Protein AF-A0A0L0UIB3-F1 (afdb_monomer_lite)

Organism: NCBI:txid1165861

Sequence (152 aa):
MQEIVRQTPALRPAIEAMIAGNVREAVTVAGQVGPETVARNGEAFIPASSIVDLSAMTEMEREQSVPLAGGETIHAMIADDYVGRTAAAREQTLIVAELNVDRRAINREVHARLQEQHVLGDSVTVPQLVRVSNSTADLGSMTFCWRHLLHV

Secondary structure (DSSP, 8-state):
----SS--GGGHHHHHHHHTT-HHHHHHHHTTS-GGGS-B-TT----S-SS---TTS-HHHHSTTSPPTTS--HHHHHHHHHHTB-HHHHHT-----SSHHHHHHHHHHHHHHHHHTT-S----------PPP--TTGGG-HHHHHHHH---

pLDDT: mean 85.76, std 11.58, range [42.09, 96.56]

Structure (mmCIF, N/CA/C/O backbone):
data_AF-A0A0L0UIB3-F1
#
_entry.id   AF-A0A0L0UIB3-F1
#
loop_
_atom_site.group_PDB
_atom_site.id
_atom_site.type_symbol
_atom_site.label_atom_id
_atom_site.label_alt_id
_atom_site.label_comp_id
_atom_site.label_asym_id
_atom_site.label_entity_id
_atom_site.label_seq_id
_atom_site.pdbx_PDB_ins_code
_atom_site.Cartn_x
_atom_site.Cartn_y
_atom_site.Cartn_z
_atom_site.occupancy
_atom_site.B_iso_or_equiv
_atom_site.auth_seq_id
_atom_site.auth_comp_id
_atom_site.auth_asym_id
_atom_site.auth_atom_id
_atom_site.pdbx_PDB_model_num
ATOM 1 N N . MET A 1 1 ? -23.897 21.236 4.788 1.00 50.00 1 MET A N 1
ATOM 2 C CA . MET A 1 1 ? -23.078 21.001 3.577 1.00 50.00 1 MET A CA 1
ATOM 3 C C . MET A 1 1 ? -21.709 20.545 4.060 1.00 50.00 1 MET A C 1
ATOM 5 O O . MET A 1 1 ? -21.128 21.302 4.815 1.00 50.00 1 MET A O 1
ATOM 9 N N . GLN A 1 2 ? -21.165 19.360 3.789 1.00 49.62 2 GLN A N 1
ATOM 10 C CA . GLN A 1 2 ? -21.612 18.126 3.127 1.00 49.62 2 GLN A CA 1
ATOM 11 C C . GLN A 1 2 ? -21.289 16.998 4.123 1.00 49.62 2 GLN A C 1
ATOM 13 O O . GLN A 1 2 ? -20.138 16.874 4.532 1.00 49.62 2 GLN A O 1
ATOM 18 N N . GLU A 1 3 ? -22.275 16.216 4.559 1.00 53.09 3 GLU A N 1
ATOM 19 C CA . GLU A 1 3 ? -21.995 15.015 5.351 1.00 53.09 3 GLU A CA 1
ATOM 20 C C . GLU A 1 3 ? -21.300 14.013 4.422 1.00 53.09 3 GLU A C 1
ATOM 22 O O . GLU A 1 3 ? -21.836 13.672 3.370 1.00 53.09 3 GLU A O 1
ATOM 27 N N . ILE A 1 4 ? -20.071 13.598 4.731 1.00 58.22 4 ILE A N 1
ATOM 28 C CA . ILE A 1 4 ? -19.339 12.648 3.886 1.00 58.22 4 ILE A CA 1
ATOM 29 C C . ILE A 1 4 ? -19.919 11.255 4.175 1.00 58.22 4 ILE A C 1
ATOM 31 O O . ILE A 1 4 ? -19.557 10.595 5.144 1.00 58.22 4 ILE A O 1
ATOM 35 N N . VAL A 1 5 ? -20.858 10.838 3.322 1.00 59.38 5 VAL A N 1
ATOM 36 C CA . VAL A 1 5 ? -21.818 9.718 3.473 1.00 59.38 5 VAL A CA 1
ATOM 37 C C . VAL A 1 5 ? -21.185 8.308 3.577 1.00 59.38 5 VAL A C 1
ATOM 39 O O . VAL A 1 5 ? -21.883 7.303 3.515 1.00 59.38 5 VAL A O 1
ATOM 42 N N . ARG A 1 6 ? -19.864 8.162 3.750 1.00 53.75 6 ARG A N 1
ATOM 43 C CA . ARG A 1 6 ? -19.192 6.845 3.826 1.00 53.75 6 ARG A CA 1
ATOM 44 C C . ARG A 1 6 ? -18.039 6.818 4.826 1.00 53.75 6 ARG A C 1
ATOM 46 O O . ARG A 1 6 ? -16.919 6.473 4.466 1.00 53.75 6 ARG A O 1
ATOM 53 N N . GLN A 1 7 ? -18.286 7.229 6.065 1.00 58.00 7 GLN A N 1
ATOM 54 C CA . GLN A 1 7 ? -17.241 7.264 7.088 1.00 58.00 7 GLN A CA 1
ATOM 55 C C . GLN A 1 7 ? -17.566 6.339 8.251 1.00 58.00 7 GLN A C 1
ATOM 57 O O . GLN A 1 7 ? -18.641 6.423 8.845 1.00 58.00 7 GLN A O 1
ATOM 62 N N . THR A 1 8 ? -16.588 5.526 8.644 1.00 65.00 8 THR A N 1
ATOM 63 C CA . THR A 1 8 ? -16.491 5.069 10.028 1.00 65.00 8 THR A CA 1
ATOM 64 C C . THR A 1 8 ? -16.436 6.331 10.897 1.00 65.00 8 THR A C 1
ATOM 66 O O . THR A 1 8 ? -15.559 7.165 10.651 1.00 65.00 8 THR A O 1
ATOM 69 N N . PRO A 1 9 ? -17.337 6.526 11.880 1.00 75.50 9 PRO A N 1
ATOM 70 C CA . PRO A 1 9 ? -17.414 7.774 12.646 1.00 75.50 9 PRO A CA 1
ATOM 71 C C . PRO A 1 9 ? -16.070 8.237 13.232 1.00 75.50 9 PRO A C 1
ATOM 73 O O . PRO A 1 9 ? -15.828 9.435 13.335 1.00 75.50 9 PRO A O 1
ATOM 76 N N . ALA A 1 10 ? -15.176 7.291 13.538 1.00 83.44 10 ALA A N 1
ATOM 77 C CA . ALA A 1 10 ? -13.846 7.538 14.087 1.00 83.44 10 ALA A CA 1
ATOM 78 C C . ALA A 1 10 ? -12.874 8.285 13.146 1.00 83.44 10 ALA A C 1
ATOM 80 O O . ALA A 1 10 ? -12.011 9.004 13.633 1.00 83.44 10 ALA A O 1
ATOM 81 N N . LEU A 1 11 ? -13.005 8.166 11.815 1.00 87.88 11 LEU A N 1
ATOM 82 C CA . LEU A 1 11 ? -12.081 8.806 10.856 1.00 87.88 11 LEU A CA 1
ATOM 83 C C . LEU A 1 11 ? -12.520 10.206 10.411 1.00 87.88 11 LEU A C 1
ATOM 85 O O . LEU A 1 11 ? -11.754 10.920 9.763 1.00 87.88 11 LEU A O 1
ATOM 89 N N . ARG A 1 12 ? -13.743 10.617 10.762 1.00 89.19 12 ARG A N 1
ATOM 90 C CA . ARG A 1 12 ? -14.283 11.930 10.396 1.00 89.19 12 ARG A CA 1
ATOM 91 C C . ARG A 1 12 ? -13.360 13.091 10.793 1.00 89.19 12 ARG A C 1
ATOM 93 O O . ARG A 1 12 ? -13.061 13.894 9.908 1.00 89.19 12 ARG A O 1
ATOM 100 N N . PRO A 1 13 ? -12.850 13.175 12.040 1.00 91.19 13 PRO A N 1
ATOM 101 C CA . PRO A 1 13 ? -12.065 14.336 12.450 1.00 91.19 13 PRO A CA 1
ATOM 102 C C . PRO A 1 13 ? -10.723 14.424 11.708 1.00 91.19 13 PRO A C 1
ATOM 104 O O . PRO A 1 13 ? -10.267 15.520 11.396 1.00 91.19 13 PRO A O 1
ATOM 107 N N . ALA A 1 14 ? -10.120 13.286 11.336 1.00 91.81 14 ALA A N 1
ATOM 108 C CA . ALA A 1 14 ? -8.893 13.273 10.538 1.00 91.81 14 ALA A CA 1
ATOM 109 C C . ALA A 1 14 ? -9.111 13.876 9.140 1.00 91.81 14 ALA A C 1
ATOM 111 O O . ALA A 1 14 ? -8.285 14.641 8.642 1.00 91.81 14 ALA A O 1
ATOM 112 N N . ILE A 1 15 ? -10.246 13.559 8.511 1.00 89.38 15 ILE A N 1
ATOM 113 C CA . ILE A 1 15 ? -10.600 14.073 7.183 1.00 89.38 15 ILE A CA 1
ATOM 114 C C . ILE A 1 15 ? -10.912 15.570 7.248 1.00 89.38 15 ILE A C 1
ATOM 116 O O . ILE A 1 15 ? -10.449 16.326 6.396 1.00 89.38 15 ILE A O 1
ATOM 120 N N . GLU A 1 16 ? -11.654 16.013 8.263 1.00 91.88 16 GLU A N 1
ATOM 121 C CA . GLU A 1 16 ? -11.941 17.435 8.484 1.00 91.88 16 GLU A CA 1
ATOM 122 C C . GLU A 1 16 ? -10.652 18.242 8.701 1.00 91.88 16 GLU A C 1
ATOM 124 O O . GLU A 1 16 ? -10.463 19.276 8.056 1.00 91.88 16 GLU A O 1
ATOM 129 N N . ALA A 1 17 ? -9.722 17.728 9.514 1.00 94.06 17 ALA A N 1
ATOM 130 C CA . ALA A 1 17 ? -8.407 18.333 9.714 1.00 94.06 17 ALA A CA 1
ATOM 131 C C . ALA A 1 17 ? -7.605 18.425 8.404 1.00 94.06 17 ALA A C 1
ATOM 133 O O . ALA A 1 17 ? -7.004 19.461 8.118 1.00 94.06 17 ALA A O 1
ATOM 134 N N . MET A 1 18 ? -7.641 17.384 7.564 1.00 93.62 18 MET A N 1
ATOM 135 C CA . MET A 1 18 ? -6.968 17.384 6.262 1.00 93.62 18 MET A CA 1
ATOM 136 C C . MET A 1 18 ? -7.561 18.425 5.300 1.00 93.62 18 MET A C 1
ATOM 138 O O . MET A 1 18 ? -6.808 19.148 4.651 1.00 93.62 18 MET A O 1
ATOM 142 N N . ILE A 1 19 ? -8.893 18.556 5.244 1.00 92.75 19 ILE A N 1
ATOM 143 C CA . ILE A 1 19 ? -9.583 19.576 4.430 1.00 92.75 19 ILE A CA 1
ATOM 144 C C . ILE A 1 19 ? -9.237 20.991 4.913 1.00 92.75 19 ILE A C 1
ATOM 146 O O . ILE A 1 19 ? -9.052 21.892 4.097 1.00 92.75 19 ILE A O 1
ATOM 150 N N . ALA A 1 20 ? -9.102 21.184 6.227 1.00 94.94 20 ALA A N 1
ATOM 151 C CA . ALA A 1 20 ? -8.677 22.446 6.828 1.00 94.94 20 ALA A CA 1
ATOM 152 C C . ALA A 1 20 ? -7.171 22.746 6.650 1.00 94.94 20 ALA A C 1
ATOM 154 O O . ALA A 1 20 ? -6.705 23.806 7.065 1.00 94.94 20 ALA A O 1
ATOM 155 N N . GLY A 1 21 ? -6.400 21.832 6.049 1.00 96.31 21 GLY A N 1
ATOM 156 C CA . GLY A 1 21 ? -4.954 21.967 5.854 1.00 96.31 21 GLY A CA 1
ATOM 157 C C . GLY A 1 21 ? -4.112 21.634 7.091 1.00 96.31 21 GLY A C 1
ATOM 158 O O . GLY A 1 21 ? -2.894 21.819 7.069 1.00 96.31 21 GLY A O 1
ATOM 159 N N . ASN A 1 22 ? -4.714 21.112 8.164 1.00 96.56 22 ASN A N 1
ATOM 160 C CA . ASN A 1 22 ? -4.003 20.687 9.367 1.00 96.56 22 ASN A CA 1
ATOM 161 C C . ASN A 1 22 ? -3.518 19.231 9.248 1.00 96.56 22 ASN A C 1
ATOM 163 O O . ASN A 1 22 ? -4.055 18.311 9.866 1.00 96.56 22 ASN A O 1
ATOM 167 N N . VAL A 1 23 ? -2.468 19.023 8.448 1.00 94.31 23 VAL A N 1
ATOM 168 C CA . VAL A 1 23 ? -1.915 17.685 8.157 1.00 94.31 23 VAL A CA 1
ATOM 169 C C . VAL A 1 23 ? -1.446 16.961 9.423 1.00 94.31 23 VAL A C 1
ATOM 171 O O . VAL A 1 23 ? -1.653 15.758 9.553 1.00 94.31 23 VAL A O 1
ATOM 174 N N . ARG A 1 24 ? -0.846 17.676 10.383 1.00 94.25 24 ARG A N 1
ATOM 175 C CA . ARG A 1 24 ? -0.335 17.063 11.619 1.00 94.25 24 ARG A CA 1
ATOM 176 C C . ARG A 1 24 ? -1.463 16.456 12.446 1.00 94.25 24 ARG A C 1
ATOM 178 O O . ARG A 1 24 ? -1.345 15.322 12.892 1.00 94.25 24 ARG A O 1
ATOM 185 N N . GLU A 1 25 ? -2.543 17.203 12.645 1.00 94.44 25 GLU A N 1
ATOM 186 C CA . GLU A 1 25 ? -3.713 16.704 13.368 1.00 94.44 25 GLU A CA 1
ATOM 187 C C . GLU A 1 25 ? -4.380 15.549 12.617 1.00 94.44 25 GLU A C 1
ATOM 189 O O . GLU A 1 25 ? -4.700 14.536 13.233 1.00 94.44 25 GLU A O 1
ATOM 194 N N . ALA A 1 26 ? -4.500 15.651 11.288 1.00 94.19 26 ALA A N 1
ATOM 195 C CA . ALA A 1 26 ? -5.055 14.583 10.462 1.00 94.19 26 ALA A CA 1
ATOM 196 C C . ALA A 1 26 ? -4.298 13.257 10.642 1.00 94.19 26 ALA A C 1
ATOM 198 O O . ALA A 1 26 ? -4.921 12.221 10.871 1.00 94.19 26 ALA A O 1
ATOM 199 N N . VAL A 1 27 ? -2.962 13.296 10.601 1.00 93.44 27 VAL A N 1
ATOM 200 C CA . VAL A 1 27 ? -2.094 12.127 10.817 1.00 93.44 27 VAL A CA 1
ATOM 201 C C . VAL A 1 27 ? -2.245 11.591 12.243 1.00 93.44 27 VAL A C 1
ATOM 203 O O . VAL A 1 27 ? -2.459 10.395 12.419 1.00 93.44 27 VAL A O 1
ATOM 206 N N . THR A 1 28 ? -2.208 12.455 13.262 1.00 92.88 28 THR A N 1
ATOM 207 C CA . THR A 1 28 ? -2.361 12.033 14.664 1.00 92.88 28 THR A CA 1
ATOM 208 C C . THR A 1 28 ? -3.696 11.333 14.913 1.00 92.88 28 THR A C 1
ATOM 210 O O . THR A 1 28 ? -3.721 10.280 15.543 1.00 92.88 28 THR A O 1
ATOM 213 N N . VAL A 1 29 ? -4.804 11.891 14.415 1.00 92.06 29 VAL A N 1
ATOM 214 C CA . VAL A 1 29 ? -6.141 11.305 14.591 1.00 92.06 29 VAL A CA 1
ATOM 215 C C . VAL A 1 29 ? -6.280 10.014 13.787 1.00 92.06 29 VAL A C 1
ATOM 217 O O . VAL A 1 29 ? -6.794 9.028 14.306 1.00 92.06 29 VAL A O 1
ATOM 220 N N . ALA A 1 30 ? -5.791 9.978 12.544 1.00 91.19 30 ALA A N 1
ATOM 221 C CA . ALA A 1 30 ? -5.823 8.763 11.734 1.00 91.19 30 ALA A CA 1
ATOM 222 C C . ALA A 1 30 ? -5.043 7.610 12.392 1.00 91.19 30 ALA A C 1
ATOM 224 O O . ALA A 1 30 ? -5.489 6.468 12.338 1.00 91.19 30 ALA A O 1
ATOM 225 N N . GLY A 1 31 ? -3.932 7.910 13.074 1.00 91.69 31 GLY A N 1
ATOM 226 C CA . GLY A 1 31 ? -3.140 6.923 13.814 1.00 91.69 31 GLY A CA 1
ATOM 227 C C . GLY A 1 31 ? -3.840 6.321 15.038 1.00 91.69 31 GLY A C 1
ATOM 228 O O . GLY A 1 31 ? -3.402 5.287 15.528 1.00 91.69 31 GLY A O 1
ATOM 229 N N . GLN A 1 32 ? -4.930 6.923 15.527 1.00 91.62 32 GLN A N 1
ATOM 230 C CA . GLN A 1 32 ? -5.726 6.373 16.635 1.00 91.62 32 GLN A CA 1
ATOM 231 C C . GLN A 1 32 ? -6.663 5.247 16.186 1.00 91.62 32 GLN A C 1
ATOM 233 O O . GLN A 1 32 ? -7.147 4.482 17.019 1.00 91.62 32 GLN A O 1
ATOM 238 N N . VAL A 1 33 ? -6.947 5.151 14.884 1.00 91.44 33 VAL A N 1
ATOM 239 C CA . VAL A 1 33 ? -7.762 4.075 14.321 1.00 91.44 33 VAL A CA 1
ATOM 240 C C . VAL A 1 33 ? -6.835 2.942 13.921 1.00 91.44 33 VAL A C 1
ATOM 242 O O . VAL A 1 33 ? -6.003 3.104 13.029 1.00 91.44 33 VAL A O 1
ATOM 245 N N . GLY A 1 34 ? -6.974 1.796 14.580 1.00 91.25 34 GLY A N 1
ATOM 246 C CA . GLY A 1 34 ? -6.114 0.648 14.342 1.00 91.25 34 GLY A CA 1
ATOM 247 C C . GLY A 1 34 ? -6.386 -0.063 13.004 1.00 91.25 34 GLY A C 1
ATOM 248 O O . GLY A 1 34 ? -7.502 0.008 12.456 1.00 91.25 34 GLY A O 1
ATOM 249 N N . PRO A 1 35 ? -5.367 -0.751 12.454 1.00 91.25 35 PRO A N 1
ATOM 250 C CA . PRO A 1 35 ? -5.432 -1.410 11.149 1.00 91.25 35 PRO A CA 1
ATOM 251 C C . PRO A 1 35 ? -6.389 -2.614 11.121 1.00 91.25 35 PRO A C 1
ATOM 253 O O . PRO A 1 35 ? -6.787 -3.061 10.044 1.00 91.25 35 PRO A O 1
ATOM 256 N N . GLU A 1 36 ? -6.818 -3.109 12.284 1.00 90.19 36 GLU A N 1
ATOM 257 C CA . GLU A 1 36 ? -7.840 -4.148 12.452 1.00 90.19 36 GLU A CA 1
ATOM 258 C C . GLU A 1 36 ? -9.226 -3.749 11.925 1.00 90.19 36 GLU A C 1
ATOM 260 O O . GLU A 1 36 ? -10.070 -4.612 11.692 1.00 90.19 36 GLU A O 1
ATOM 265 N N . THR A 1 37 ? -9.458 -2.454 11.682 1.00 88.56 37 THR A N 1
ATOM 266 C CA . THR A 1 37 ? -10.698 -1.954 11.064 1.00 88.56 37 THR A CA 1
ATOM 267 C C . THR A 1 37 ? -10.918 -2.542 9.662 1.00 88.56 37 THR A C 1
ATOM 269 O O . THR A 1 37 ? -12.053 -2.641 9.191 1.00 88.56 37 THR A O 1
ATOM 272 N N . VAL A 1 38 ? -9.843 -2.940 8.976 1.00 91.31 38 VAL A N 1
ATOM 273 C CA . VAL A 1 38 ? -9.902 -3.578 7.657 1.00 91.31 38 VAL A CA 1
ATOM 274 C C . VAL A 1 38 ? -10.034 -5.090 7.823 1.00 91.31 38 VAL A C 1
ATOM 276 O O . VAL A 1 38 ? -9.189 -5.722 8.446 1.00 91.31 38 VAL A O 1
ATOM 279 N N . ALA A 1 39 ? -11.061 -5.693 7.217 1.00 93.75 39 ALA A N 1
ATOM 280 C CA . ALA A 1 39 ? -11.319 -7.131 7.331 1.00 93.75 39 ALA A CA 1
ATOM 281 C C . ALA A 1 39 ? -10.158 -7.994 6.790 1.00 93.75 39 ALA A C 1
ATOM 283 O O . ALA A 1 39 ? -9.745 -7.840 5.632 1.00 93.75 39 ALA A O 1
ATOM 284 N N . ARG A 1 40 ? -9.696 -8.961 7.597 1.00 94.31 40 ARG A N 1
ATOM 285 C CA . ARG A 1 40 ? -8.536 -9.836 7.322 1.00 94.31 40 ARG A CA 1
ATOM 286 C C . ARG A 1 40 ? -8.908 -11.321 7.260 1.00 94.31 40 ARG A C 1
ATOM 288 O O . ARG A 1 40 ? -9.952 -11.724 7.768 1.00 94.31 40 ARG A O 1
ATOM 295 N N . ASN A 1 41 ? -8.060 -12.124 6.619 1.00 90.19 41 ASN A N 1
ATOM 296 C CA . ASN A 1 41 ? -8.187 -13.584 6.589 1.00 90.19 41 ASN A CA 1
ATOM 297 C C . ASN A 1 41 ? -7.521 -14.190 7.831 1.00 90.19 41 ASN A C 1
ATOM 299 O O . ASN A 1 41 ? -6.368 -13.868 8.086 1.00 90.19 41 ASN A O 1
ATOM 303 N N . GLY A 1 42 ? -8.190 -15.108 8.537 1.00 86.44 42 GLY A N 1
ATOM 304 C CA . GLY A 1 42 ? -7.585 -15.942 9.591 1.00 86.44 42 GLY A CA 1
ATOM 305 C C . GLY A 1 42 ? -6.594 -15.213 10.513 1.00 86.44 42 GLY A C 1
ATOM 306 O O . GLY A 1 42 ? -6.874 -14.117 10.990 1.00 86.44 42 GLY A O 1
ATOM 307 N N . GLU A 1 43 ? -5.425 -15.822 10.727 1.00 83.56 43 GLU A N 1
ATOM 308 C CA . GLU A 1 43 ? -4.292 -15.251 11.474 1.00 83.56 43 GLU A CA 1
ATOM 309 C C . GLU A 1 43 ? -3.314 -14.497 10.551 1.00 83.56 43 GLU A C 1
ATOM 311 O O . GLU A 1 43 ? -2.098 -14.662 10.629 1.00 83.56 43 GLU A O 1
ATOM 316 N N . ALA A 1 44 ? -3.833 -13.700 9.614 1.00 89.62 44 ALA A N 1
ATOM 317 C CA . ALA A 1 44 ? -2.984 -12.885 8.7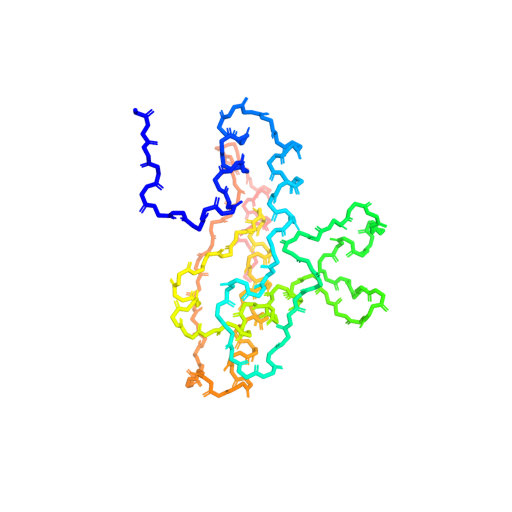53 1.00 89.62 44 ALA A CA 1
ATOM 318 C C . ALA A 1 44 ? -2.204 -11.831 9.554 1.00 89.62 44 ALA A C 1
ATOM 320 O O . ALA A 1 44 ? -2.722 -11.255 10.512 1.00 89.62 44 ALA A O 1
ATOM 321 N N . PHE A 1 45 ? -0.989 -11.524 9.087 1.00 89.56 45 PHE A N 1
ATOM 322 C CA . PHE A 1 45 ? -0.163 -10.427 9.593 1.00 89.56 45 PHE A CA 1
ATOM 323 C C . PHE A 1 45 ? -0.983 -9.143 9.744 1.00 89.56 45 PHE A C 1
ATOM 325 O O . PHE A 1 45 ? -1.750 -8.808 8.841 1.00 89.56 45 PHE A O 1
ATOM 332 N N . ILE A 1 46 ? -0.817 -8.428 10.859 1.00 90.69 46 ILE A N 1
ATOM 333 C CA . ILE A 1 46 ? -1.415 -7.113 11.114 1.00 90.69 46 ILE A CA 1
ATOM 334 C C . ILE A 1 46 ? -0.272 -6.158 11.468 1.00 90.69 46 ILE A C 1
ATOM 336 O O . ILE A 1 46 ? 0.501 -6.473 12.377 1.00 90.69 46 ILE A O 1
ATOM 340 N N . PRO A 1 47 ? -0.143 -5.003 10.793 1.00 89.88 47 PRO A N 1
ATOM 341 C CA . PRO A 1 47 ? 0.866 -4.025 11.170 1.00 89.88 47 PRO A CA 1
ATOM 342 C C . PRO A 1 47 ? 0.590 -3.482 12.578 1.00 89.88 47 PRO A C 1
ATOM 344 O O . PRO A 1 47 ? -0.555 -3.397 13.015 1.00 89.88 47 PRO A O 1
ATOM 347 N N . ALA A 1 48 ? 1.643 -3.072 13.287 1.00 88.94 48 ALA A N 1
ATOM 348 C CA . ALA A 1 48 ? 1.522 -2.576 14.662 1.00 88.94 48 ALA A CA 1
ATOM 349 C C . ALA A 1 48 ? 0.684 -1.287 14.783 1.00 88.94 48 ALA A C 1
ATOM 351 O O . ALA A 1 48 ? 0.152 -0.988 15.849 1.00 88.94 48 ALA A O 1
ATOM 352 N N . SER A 1 49 ? 0.591 -0.507 13.704 1.00 90.81 49 SER A N 1
ATOM 353 C CA . SER A 1 49 ? -0.146 0.753 13.632 1.00 90.81 49 SER A CA 1
ATOM 354 C C . SER A 1 49 ? -0.602 1.002 12.194 1.00 90.81 49 SER A C 1
ATOM 356 O O . SER A 1 49 ? 0.067 0.583 11.248 1.00 90.81 49 SER A O 1
ATOM 358 N N . SER A 1 50 ? -1.708 1.733 12.023 1.00 90.44 50 SER A N 1
ATOM 359 C CA . SER A 1 50 ? -2.175 2.212 10.710 1.00 90.44 50 SER A CA 1
ATOM 360 C C . SER A 1 50 ? -1.213 3.211 10.066 1.00 90.44 50 SER A C 1
ATOM 362 O O . SER A 1 50 ? -1.285 3.457 8.864 1.00 90.44 50 SER A O 1
ATOM 364 N N . ILE A 1 51 ? -0.328 3.807 10.868 1.00 91.19 51 ILE A N 1
ATOM 365 C CA . ILE A 1 51 ? 0.693 4.749 10.423 1.00 91.19 51 ILE A CA 1
ATOM 366 C C . ILE A 1 51 ? 2.044 4.256 10.916 1.00 91.19 51 ILE A C 1
ATOM 368 O O . ILE A 1 51 ? 2.248 4.067 12.117 1.00 91.19 51 ILE A O 1
ATOM 372 N N . VAL A 1 52 ? 2.963 4.087 9.972 1.00 86.75 52 VAL A N 1
ATOM 373 C CA . VAL A 1 52 ? 4.355 3.731 10.232 1.00 86.75 52 VAL A CA 1
ATOM 374 C C . VAL A 1 52 ? 5.211 4.956 9.940 1.00 86.75 52 VAL A C 1
ATOM 376 O O . VAL A 1 52 ? 5.224 5.456 8.815 1.00 86.75 52 VAL A O 1
ATOM 379 N N . ASP A 1 53 ? 5.903 5.453 10.961 1.00 86.19 53 ASP A N 1
ATOM 380 C CA . ASP A 1 53 ? 6.849 6.554 10.809 1.00 86.19 53 ASP A CA 1
ATOM 381 C C . ASP A 1 53 ? 8.227 6.002 10.434 1.00 86.19 53 ASP A C 1
ATOM 383 O O . ASP A 1 53 ? 8.896 5.346 11.232 1.00 86.19 53 ASP A O 1
ATOM 387 N N . LEU A 1 54 ? 8.645 6.274 9.200 1.00 83.06 54 LEU A N 1
ATOM 388 C CA . LEU A 1 54 ? 9.935 5.836 8.672 1.00 83.06 54 LEU A CA 1
ATOM 389 C C . LEU A 1 54 ? 11.050 6.866 8.925 1.00 83.06 54 LEU A C 1
ATOM 391 O O . LEU A 1 54 ? 12.190 6.644 8.528 1.00 83.06 54 LEU A O 1
ATOM 395 N N . SER A 1 55 ? 10.761 8.005 9.564 1.00 81.06 55 SER A N 1
ATOM 396 C CA . SER A 1 55 ? 11.741 9.082 9.780 1.00 81.06 55 SER A CA 1
ATOM 397 C C . SER A 1 55 ? 12.867 8.702 10.744 1.00 81.06 55 SER A C 1
ATOM 399 O O . SER A 1 55 ? 13.978 9.216 10.618 1.00 81.06 55 SER A O 1
ATOM 401 N N . ALA A 1 56 ? 12.605 7.773 11.667 1.00 77.94 56 ALA A N 1
ATOM 402 C CA . ALA A 1 56 ? 13.600 7.236 12.593 1.00 77.94 56 ALA A CA 1
ATOM 403 C C . ALA A 1 56 ? 14.564 6.228 11.936 1.00 77.94 56 ALA A C 1
ATOM 405 O O . ALA A 1 56 ? 15.526 5.802 12.572 1.00 77.94 56 ALA A O 1
ATOM 406 N N . MET A 1 57 ? 14.307 5.835 10.685 1.00 78.25 57 MET A N 1
ATOM 407 C CA . MET A 1 57 ? 15.074 4.813 9.979 1.00 78.25 57 MET A CA 1
ATOM 408 C C . MET A 1 57 ? 16.282 5.422 9.273 1.00 78.25 57 MET A C 1
ATOM 410 O O . MET A 1 57 ? 16.233 6.542 8.743 1.00 78.25 57 MET A O 1
ATOM 414 N N . THR A 1 58 ? 17.381 4.670 9.241 1.00 81.00 58 THR A N 1
ATOM 415 C CA . THR A 1 58 ? 18.585 5.094 8.523 1.00 81.00 58 THR A CA 1
ATOM 416 C C . THR A 1 58 ? 18.288 5.276 7.035 1.00 81.00 58 THR A C 1
ATOM 418 O O . THR A 1 58 ? 17.331 4.727 6.494 1.00 81.00 58 THR A O 1
ATOM 421 N N . GLU A 1 59 ? 19.102 6.072 6.343 1.00 76.75 59 GLU A N 1
ATOM 422 C CA . GLU A 1 59 ? 18.937 6.274 4.897 1.00 76.75 59 GLU A CA 1
ATOM 423 C C . GLU A 1 59 ? 19.027 4.953 4.122 1.00 76.75 59 GLU A C 1
ATOM 425 O O . GLU A 1 59 ? 18.229 4.735 3.217 1.00 76.75 59 GLU A O 1
ATOM 430 N N . MET A 1 60 ? 19.898 4.036 4.562 1.00 73.06 60 MET A N 1
ATOM 431 C CA . MET A 1 60 ? 19.974 2.681 4.015 1.00 73.06 60 MET A CA 1
ATOM 432 C C . MET A 1 60 ? 18.691 1.887 4.273 1.00 73.06 60 MET A C 1
ATOM 434 O O . MET A 1 60 ? 18.160 1.309 3.345 1.00 73.06 60 MET A O 1
ATOM 438 N N . GLU A 1 61 ? 18.133 1.882 5.484 1.00 74.12 61 GLU A N 1
ATOM 439 C CA . GLU A 1 61 ? 16.871 1.164 5.755 1.00 74.12 61 GLU A CA 1
ATOM 440 C C . GLU A 1 61 ? 15.656 1.778 5.037 1.00 74.12 61 GLU A C 1
ATOM 442 O O . GLU A 1 61 ? 14.665 1.092 4.789 1.00 74.12 61 GLU A O 1
ATOM 447 N N . ARG A 1 62 ? 15.716 3.074 4.702 1.00 72.19 62 ARG A N 1
ATOM 448 C CA . ARG A 1 62 ? 14.704 3.745 3.874 1.00 72.19 62 ARG A CA 1
ATOM 449 C C . ARG A 1 62 ? 14.840 3.414 2.391 1.00 72.19 62 ARG A C 1
ATOM 451 O O . ARG A 1 62 ? 13.861 3.585 1.661 1.00 72.19 62 ARG A O 1
ATOM 458 N N . GLU A 1 63 ? 15.996 2.933 1.933 1.00 72.94 63 GLU A N 1
ATOM 459 C CA . GLU A 1 63 ? 16.087 2.319 0.611 1.00 72.94 63 GLU A CA 1
ATOM 460 C C . GLU A 1 63 ? 15.254 1.041 0.621 1.00 72.94 63 GLU A C 1
ATOM 462 O O . GLU A 1 63 ? 15.525 0.087 1.345 1.00 72.94 63 GLU A O 1
ATOM 467 N N . GLN A 1 64 ? 14.214 1.002 -0.205 1.00 68.25 64 GLN A N 1
ATOM 468 C CA . GLN A 1 64 ? 13.168 -0.011 -0.068 1.00 68.25 64 GLN A CA 1
ATOM 469 C C . GLN A 1 64 ? 13.611 -1.434 -0.466 1.00 68.25 64 GLN A C 1
ATOM 471 O O . GLN A 1 64 ? 12.832 -2.378 -0.357 1.00 68.25 64 GLN A O 1
ATOM 476 N N . SER A 1 65 ? 14.855 -1.591 -0.927 1.00 67.50 65 SER A N 1
ATOM 477 C CA . SER A 1 65 ? 15.525 -2.866 -1.196 1.00 67.50 65 SER A CA 1
ATOM 478 C C . SER A 1 65 ? 16.405 -3.363 -0.046 1.00 67.50 65 SER A C 1
ATOM 480 O O . SER A 1 65 ? 16.935 -4.469 -0.137 1.00 67.50 65 SER A O 1
ATOM 482 N N . VAL A 1 66 ? 16.598 -2.566 1.005 1.00 70.88 66 VAL A N 1
ATOM 483 C CA . VAL A 1 66 ? 17.409 -2.942 2.163 1.00 70.88 66 VAL A CA 1
ATOM 484 C C . VAL A 1 66 ? 16.502 -3.571 3.225 1.00 70.88 66 VAL A C 1
ATOM 486 O O . VAL A 1 66 ? 15.457 -3.005 3.557 1.00 70.88 66 VAL A O 1
ATOM 489 N N . PRO A 1 67 ? 16.861 -4.752 3.755 1.00 72.19 67 PRO A N 1
ATOM 490 C CA . PRO A 1 67 ? 16.147 -5.344 4.876 1.00 72.19 67 PRO A CA 1
ATOM 491 C C . PRO A 1 67 ? 16.177 -4.418 6.096 1.00 72.19 67 PRO A C 1
ATOM 493 O O . PRO A 1 67 ? 17.234 -3.923 6.486 1.00 72.19 67 PRO A O 1
ATOM 496 N N . LEU A 1 68 ? 15.021 -4.223 6.723 1.00 71.75 68 LEU A N 1
ATOM 497 C CA . LEU A 1 68 ? 14.893 -3.567 8.019 1.00 71.75 68 LEU A CA 1
ATOM 498 C C . LEU A 1 68 ? 15.576 -4.420 9.101 1.00 71.75 68 LEU A C 1
ATOM 500 O O . LEU A 1 68 ? 15.871 -5.595 8.880 1.00 71.75 68 LEU A O 1
ATOM 504 N N . ALA A 1 69 ? 15.759 -3.885 10.311 1.00 61.22 69 ALA A N 1
ATOM 505 C CA . ALA A 1 69 ? 16.340 -4.628 11.441 1.00 61.22 69 ALA A CA 1
ATOM 506 C C . ALA A 1 69 ? 15.635 -5.973 11.773 1.00 61.22 69 ALA A C 1
ATOM 508 O O . ALA A 1 69 ? 16.200 -6.801 12.484 1.00 61.22 69 ALA A O 1
ATOM 509 N N . GLY A 1 70 ? 14.426 -6.209 11.241 1.00 60.97 70 GLY A N 1
ATOM 510 C CA . GLY A 1 70 ? 13.678 -7.472 11.312 1.00 60.97 70 GLY A CA 1
ATOM 511 C C . GLY A 1 70 ? 13.801 -8.404 10.093 1.00 60.97 70 GLY A C 1
ATOM 512 O O . GLY A 1 70 ? 13.116 -9.418 10.053 1.00 60.97 70 GLY A O 1
ATOM 513 N N . GLY A 1 71 ? 14.639 -8.087 9.101 1.00 66.06 71 GLY A N 1
ATOM 514 C CA . GLY A 1 71 ? 14.901 -8.921 7.917 1.00 66.06 71 GLY A CA 1
ATOM 515 C C . GLY A 1 71 ? 13.943 -8.732 6.732 1.00 66.06 71 GLY A C 1
ATOM 516 O O . GLY A 1 71 ? 14.224 -9.230 5.644 1.00 66.06 71 GLY A O 1
ATOM 517 N N . GLU A 1 72 ? 12.852 -7.989 6.900 1.00 76.69 72 GLU A N 1
ATOM 518 C CA . GLU A 1 72 ? 11.879 -7.682 5.841 1.00 76.69 72 GLU A CA 1
ATOM 519 C C . GLU A 1 72 ? 12.138 -6.304 5.233 1.00 76.69 72 GLU A C 1
ATOM 521 O O . GLU A 1 72 ? 12.659 -5.434 5.914 1.00 76.69 72 GLU A O 1
ATOM 526 N N . THR A 1 73 ? 11.772 -6.072 3.971 1.00 87.81 73 THR A N 1
ATOM 527 C CA . THR A 1 73 ? 11.832 -4.737 3.346 1.00 87.81 73 THR A CA 1
ATOM 528 C C . THR A 1 73 ? 10.515 -3.973 3.526 1.00 87.81 73 THR A C 1
ATOM 530 O O . THR A 1 73 ? 9.471 -4.565 3.802 1.00 87.81 73 THR A O 1
ATOM 533 N N . ILE A 1 74 ? 10.514 -2.653 3.293 1.00 89.19 74 ILE A N 1
ATOM 534 C CA . ILE A 1 74 ? 9.271 -1.852 3.291 1.00 89.19 74 ILE A CA 1
ATOM 535 C C . ILE A 1 74 ? 8.273 -2.391 2.249 1.00 89.19 74 ILE A C 1
ATOM 537 O O . ILE A 1 74 ? 7.071 -2.456 2.508 1.00 89.19 74 ILE A O 1
ATOM 541 N N . HIS A 1 75 ? 8.755 -2.811 1.072 1.00 92.69 75 HIS A N 1
ATOM 542 C CA . HIS A 1 75 ? 7.899 -3.388 0.028 1.00 92.69 75 HIS A CA 1
ATOM 543 C C . HIS A 1 75 ? 7.264 -4.712 0.462 1.00 92.69 75 HIS A C 1
ATOM 545 O O . HIS A 1 75 ? 6.079 -4.919 0.197 1.00 92.69 75 HIS A O 1
ATOM 551 N N . ALA A 1 76 ? 8.027 -5.568 1.148 1.00 91.69 76 ALA A N 1
ATOM 552 C CA . ALA A 1 76 ? 7.540 -6.825 1.707 1.00 91.69 76 ALA A CA 1
ATOM 553 C C . ALA A 1 76 ? 6.439 -6.577 2.748 1.00 91.69 76 ALA A C 1
ATOM 555 O O . ALA A 1 76 ? 5.337 -7.092 2.588 1.00 91.69 76 ALA A O 1
ATOM 556 N N . MET A 1 77 ? 6.679 -5.684 3.714 1.00 91.19 77 MET A N 1
ATOM 557 C CA . MET A 1 77 ? 5.703 -5.340 4.755 1.00 91.19 77 MET A CA 1
ATOM 558 C C . MET A 1 77 ? 4.369 -4.834 4.176 1.00 91.19 77 MET A C 1
ATOM 560 O O . MET A 1 77 ? 3.295 -5.223 4.636 1.00 91.19 77 MET A O 1
ATOM 564 N N . ILE A 1 78 ? 4.417 -3.983 3.140 1.00 93.94 78 ILE A N 1
ATOM 565 C CA . ILE A 1 78 ? 3.210 -3.503 2.443 1.00 93.94 78 ILE A CA 1
ATOM 566 C C . ILE A 1 78 ? 2.469 -4.668 1.772 1.00 93.94 78 ILE A C 1
ATOM 568 O O . ILE A 1 78 ? 1.237 -4.729 1.806 1.00 93.94 78 ILE A O 1
ATOM 572 N N . ALA A 1 79 ? 3.205 -5.587 1.146 1.00 95.06 79 ALA A N 1
ATOM 573 C CA . ALA A 1 79 ? 2.621 -6.741 0.480 1.00 95.06 79 ALA A CA 1
ATOM 574 C C . ALA A 1 79 ? 1.995 -7.729 1.480 1.00 95.06 79 ALA A C 1
ATOM 576 O O . ALA A 1 79 ? 0.893 -8.215 1.220 1.00 95.06 79 ALA A O 1
ATOM 577 N N . ASP A 1 80 ? 2.635 -7.967 2.628 1.00 93.56 80 ASP A N 1
ATOM 578 C CA . ASP A 1 80 ? 2.096 -8.783 3.723 1.00 93.56 80 ASP A CA 1
ATOM 579 C C . ASP A 1 80 ? 0.804 -8.189 4.293 1.00 93.56 80 ASP A C 1
ATOM 581 O O . ASP A 1 80 ? -0.191 -8.904 4.455 1.00 93.56 80 ASP A O 1
ATOM 585 N N . ASP A 1 81 ? 0.764 -6.868 4.516 1.00 94.75 81 ASP A N 1
ATOM 586 C CA . ASP A 1 81 ? -0.468 -6.202 4.941 1.00 94.75 81 ASP A CA 1
ATOM 587 C C . ASP A 1 81 ? -1.582 -6.344 3.894 1.00 94.75 81 ASP A C 1
ATOM 589 O O . ASP A 1 81 ? -2.717 -6.674 4.239 1.00 94.75 81 ASP A O 1
ATOM 593 N N . TYR A 1 82 ? -1.284 -6.120 2.613 1.00 95.94 82 TYR A N 1
ATOM 594 C CA . TYR A 1 82 ? -2.295 -6.185 1.559 1.00 95.94 82 TYR A CA 1
ATOM 595 C C . TYR A 1 82 ? -2.859 -7.596 1.374 1.00 95.94 82 TYR A C 1
ATOM 597 O O . TYR A 1 82 ? -4.077 -7.774 1.296 1.00 95.94 82 TYR A O 1
ATOM 605 N N . VAL A 1 83 ? -1.993 -8.608 1.309 1.00 95.56 83 VAL A N 1
ATOM 606 C CA . VAL A 1 83 ? -2.393 -10.000 1.070 1.00 95.56 83 VAL A CA 1
ATOM 607 C C . VAL A 1 83 ? -3.127 -10.596 2.275 1.00 95.56 83 VAL A C 1
ATOM 609 O O . VAL A 1 83 ? -4.019 -11.428 2.101 1.00 95.56 83 VAL A O 1
ATOM 612 N N . GLY A 1 84 ? -2.842 -10.112 3.487 1.00 94.69 84 GLY A N 1
ATOM 613 C CA . GLY A 1 84 ? -3.566 -10.497 4.696 1.00 94.69 84 GLY A CA 1
ATOM 614 C C . GLY A 1 84 ? -5.051 -10.106 4.715 1.00 94.69 84 GLY A C 1
ATOM 615 O O . GLY A 1 84 ? -5.833 -10.665 5.488 1.00 94.69 84 GLY A O 1
ATOM 616 N N . ARG A 1 85 ? -5.476 -9.170 3.859 1.00 95.69 85 ARG A N 1
ATOM 617 C CA . ARG A 1 85 ? -6.865 -8.691 3.779 1.00 95.69 85 ARG A CA 1
ATOM 618 C C . ARG A 1 85 ? -7.788 -9.702 3.087 1.00 95.69 85 ARG A C 1
ATOM 620 O O . ARG A 1 85 ? -7.398 -10.432 2.171 1.00 95.69 85 ARG A O 1
ATOM 627 N N . THR A 1 86 ? -9.067 -9.691 3.464 1.00 95.06 86 THR A N 1
ATOM 628 C CA . THR A 1 86 ? -10.109 -10.451 2.742 1.00 95.06 86 THR A CA 1
ATOM 629 C C . THR A 1 86 ? -10.198 -10.029 1.273 1.00 95.06 86 THR A C 1
ATOM 631 O O . THR A 1 86 ? -9.810 -8.918 0.915 1.00 95.06 86 THR A O 1
ATOM 634 N N . ALA A 1 87 ? -10.720 -10.897 0.398 1.00 93.94 87 ALA A N 1
ATOM 635 C CA . ALA A 1 87 ? -10.881 -10.574 -1.027 1.00 93.94 87 ALA A CA 1
ATOM 636 C C . ALA A 1 87 ? -11.688 -9.276 -1.245 1.00 93.94 87 ALA A C 1
ATOM 638 O O . ALA A 1 87 ? -11.220 -8.377 -1.938 1.00 93.94 87 ALA A O 1
ATOM 639 N N . ALA A 1 88 ? -12.820 -9.125 -0.549 1.00 95.25 88 ALA A N 1
ATOM 640 C CA . ALA A 1 88 ? -13.644 -7.917 -0.614 1.00 95.25 88 ALA A CA 1
ATOM 641 C C . ALA A 1 88 ? -12.903 -6.656 -0.126 1.00 95.25 88 ALA A C 1
ATOM 643 O O . ALA A 1 88 ? -13.031 -5.589 -0.721 1.00 95.25 88 ALA A O 1
ATOM 644 N N . ALA A 1 89 ? -12.089 -6.765 0.931 1.00 94.81 89 ALA A N 1
ATOM 645 C CA . ALA A 1 89 ? -11.281 -5.642 1.405 1.00 94.81 89 ALA A CA 1
ATOM 646 C C . ALA A 1 89 ? -10.164 -5.275 0.411 1.00 94.81 89 ALA A C 1
ATOM 648 O O . ALA A 1 89 ? -9.888 -4.092 0.210 1.00 94.81 89 ALA A O 1
ATOM 649 N N . ARG A 1 90 ? -9.545 -6.264 -0.249 1.00 95.12 90 ARG A N 1
ATOM 650 C CA . ARG A 1 90 ? -8.527 -6.039 -1.291 1.00 95.12 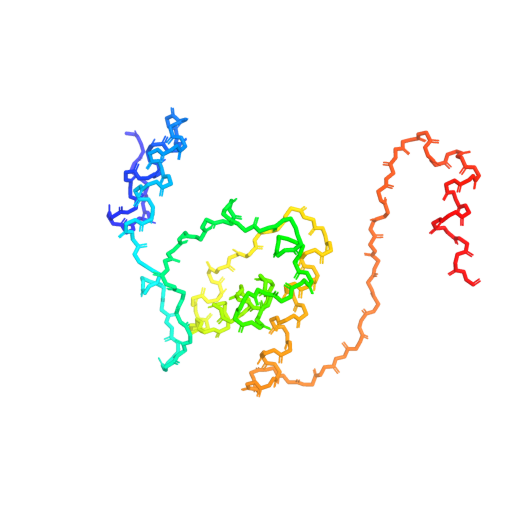90 ARG A CA 1
ATOM 651 C C . ARG A 1 90 ? -9.097 -5.334 -2.516 1.00 95.12 90 ARG A C 1
ATOM 653 O O . ARG A 1 90 ? -8.455 -4.416 -3.017 1.00 95.12 90 ARG A O 1
ATOM 660 N N . GLU A 1 91 ? -10.300 -5.702 -2.950 1.00 94.38 91 GLU A N 1
ATOM 661 C CA . GLU A 1 91 ? -11.015 -5.035 -4.052 1.00 94.38 91 GLU A CA 1
ATOM 662 C C . GLU A 1 91 ? -11.298 -3.552 -3.764 1.00 94.38 91 GLU A C 1
ATOM 664 O O . GLU A 1 91 ? -11.360 -2.737 -4.681 1.00 94.38 91 GLU A O 1
ATOM 669 N N . GLN A 1 92 ? -11.432 -3.190 -2.487 1.00 93.62 92 GLN A N 1
ATOM 670 C CA . GLN A 1 92 ? -11.666 -1.818 -2.030 1.00 93.62 92 GLN A CA 1
ATOM 671 C C . GLN A 1 92 ? -10.385 -1.092 -1.592 1.00 93.62 92 GLN A C 1
ATOM 673 O O . GLN A 1 92 ? -10.457 -0.011 -1.009 1.00 93.62 92 GLN A O 1
ATOM 678 N N . THR A 1 93 ? -9.208 -1.664 -1.856 1.00 93.75 93 THR A N 1
ATOM 679 C CA . THR A 1 93 ? -7.918 -1.109 -1.434 1.00 93.75 93 THR A CA 1
ATOM 680 C C . THR A 1 93 ? -7.085 -0.674 -2.638 1.00 93.75 93 THR A C 1
ATOM 682 O O . THR A 1 93 ? -6.859 -1.449 -3.563 1.00 93.75 93 THR A O 1
ATOM 685 N N . LEU A 1 94 ? -6.549 0.549 -2.581 1.00 94.69 94 LEU A N 1
ATOM 686 C CA . LEU A 1 94 ? -5.544 1.059 -3.514 1.00 94.69 94 LEU A CA 1
ATOM 687 C C . LEU A 1 94 ? -4.206 1.235 -2.786 1.00 94.69 94 LEU A C 1
ATOM 689 O O . LEU A 1 94 ? -4.164 1.852 -1.724 1.00 94.69 94 LEU A O 1
ATOM 693 N N . ILE A 1 95 ? -3.117 0.750 -3.387 1.00 94.94 95 ILE A N 1
ATOM 694 C CA . ILE A 1 95 ? -1.748 1.050 -2.950 1.00 94.94 95 ILE A CA 1
ATOM 695 C C . ILE A 1 95 ? -1.188 2.154 -3.846 1.00 94.94 95 ILE A C 1
ATOM 697 O O . ILE A 1 95 ? -1.200 2.033 -5.073 1.00 94.94 95 ILE A O 1
ATOM 701 N N . VAL A 1 96 ? -0.686 3.225 -3.233 1.00 94.69 96 VAL A N 1
ATOM 702 C CA . VAL A 1 96 ? -0.074 4.360 -3.932 1.00 94.69 96 VAL A CA 1
ATOM 703 C C . VAL A 1 96 ? 1.405 4.423 -3.572 1.00 94.69 96 VAL A C 1
ATOM 705 O O . VAL A 1 96 ? 1.762 4.358 -2.401 1.00 94.69 96 VAL A O 1
ATOM 708 N N . ALA A 1 97 ? 2.256 4.562 -4.585 1.00 92.38 97 ALA A N 1
ATOM 709 C CA . ALA A 1 97 ? 3.686 4.797 -4.436 1.00 92.38 97 ALA A CA 1
ATOM 710 C C . ALA A 1 97 ? 4.103 5.948 -5.357 1.00 92.38 97 ALA A C 1
ATOM 712 O O . ALA A 1 97 ? 3.538 6.102 -6.443 1.00 92.38 97 ALA A O 1
ATOM 713 N N . GLU A 1 98 ? 5.082 6.744 -4.929 1.00 89.56 98 GLU A N 1
ATOM 714 C CA . GLU A 1 98 ? 5.556 7.905 -5.688 1.00 89.56 98 GLU A CA 1
ATOM 715 C C . GLU A 1 98 ? 6.313 7.481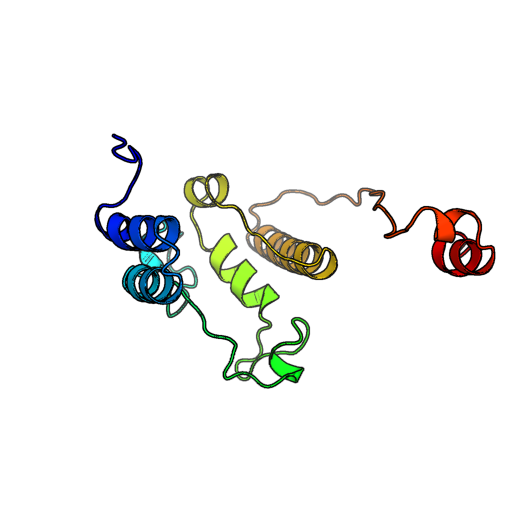 -6.952 1.00 89.56 98 GLU A C 1
ATOM 717 O O . GLU A 1 98 ? 6.057 7.990 -8.046 1.00 89.56 98 GLU A O 1
ATOM 722 N N . LEU A 1 99 ? 7.214 6.500 -6.826 1.00 88.19 99 LEU A N 1
ATOM 723 C CA . LEU A 1 99 ? 8.054 6.063 -7.932 1.00 88.19 99 LEU A CA 1
ATOM 724 C C . LEU A 1 99 ? 7.512 4.805 -8.617 1.00 88.19 99 LEU A C 1
ATOM 726 O O . LEU A 1 99 ? 6.999 3.862 -8.011 1.00 88.19 99 LEU A O 1
ATOM 730 N N . ASN A 1 100 ? 7.713 4.748 -9.935 1.00 87.50 100 ASN A N 1
ATOM 731 C CA . ASN A 1 100 ? 7.362 3.573 -10.733 1.00 87.50 100 ASN A CA 1
ATOM 732 C C . ASN A 1 100 ? 8.156 2.320 -10.345 1.00 87.50 100 ASN A C 1
ATOM 734 O O . ASN A 1 100 ? 7.653 1.215 -10.543 1.00 87.50 100 ASN A O 1
ATOM 738 N N . VAL A 1 101 ? 9.393 2.479 -9.866 1.00 88.12 101 VAL A N 1
ATOM 739 C CA . VAL A 1 101 ? 10.218 1.360 -9.394 1.00 88.12 101 VAL A CA 1
ATOM 740 C C . VAL A 1 101 ? 9.587 0.717 -8.156 1.00 88.12 101 VAL A C 1
ATOM 742 O O . VAL A 1 101 ? 9.398 -0.499 -8.153 1.00 88.12 101 VAL A O 1
ATOM 745 N N . ASP A 1 102 ? 9.112 1.529 -7.214 1.00 90.56 102 ASP A N 1
ATOM 746 C CA . ASP A 1 102 ? 8.472 1.094 -5.965 1.00 90.56 102 ASP A CA 1
ATOM 747 C C . ASP A 1 102 ? 7.152 0.401 -6.240 1.00 90.56 102 ASP A C 1
ATOM 749 O O . ASP A 1 102 ? 6.920 -0.716 -5.787 1.00 90.56 102 ASP A O 1
ATOM 753 N N . ARG A 1 103 ? 6.314 1.016 -7.085 1.00 92.12 103 ARG A N 1
ATOM 754 C CA . ARG A 1 103 ? 5.054 0.412 -7.530 1.00 92.12 103 ARG A CA 1
ATOM 755 C C . ARG A 1 103 ? 5.282 -0.979 -8.123 1.00 92.12 103 ARG A C 1
ATOM 757 O O . ARG A 1 103 ? 4.520 -1.900 -7.850 1.00 92.12 103 ARG A O 1
ATOM 764 N N . ARG A 1 104 ? 6.318 -1.148 -8.955 1.00 91.81 104 ARG A N 1
ATOM 765 C CA . ARG A 1 104 ? 6.646 -2.457 -9.544 1.00 91.81 104 ARG A CA 1
ATOM 766 C C . ARG A 1 104 ? 7.180 -3.435 -8.509 1.00 91.81 104 ARG A C 1
ATOM 768 O O . ARG A 1 104 ? 6.852 -4.610 -8.606 1.00 91.81 104 ARG A O 1
ATOM 775 N N . ALA A 1 105 ? 8.008 -2.981 -7.577 1.00 93.00 105 ALA A N 1
ATOM 776 C CA . ALA A 1 105 ? 8.546 -3.827 -6.524 1.00 93.00 105 ALA A CA 1
ATOM 777 C C . ALA A 1 105 ? 7.435 -4.346 -5.605 1.00 93.00 105 ALA A C 1
ATOM 779 O O . ALA A 1 105 ? 7.290 -5.557 -5.485 1.00 93.00 105 ALA A O 1
ATOM 780 N N . ILE A 1 106 ? 6.558 -3.467 -5.115 1.00 95.31 106 ILE A N 1
ATOM 781 C CA . ILE A 1 106 ? 5.379 -3.854 -4.327 1.00 95.31 106 ILE A CA 1
ATOM 782 C C . ILE A 1 106 ? 4.487 -4.821 -5.117 1.00 95.31 106 ILE A C 1
ATOM 784 O O . ILE A 1 106 ? 4.092 -5.858 -4.596 1.00 95.31 106 ILE A O 1
ATOM 788 N N . ASN A 1 107 ? 4.205 -4.541 -6.395 1.00 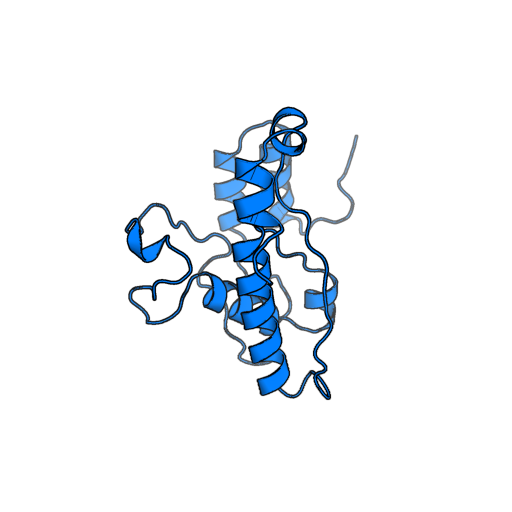94.88 107 ASN A N 1
ATOM 789 C CA . ASN A 1 107 ? 3.386 -5.444 -7.212 1.00 94.88 107 ASN A CA 1
ATOM 790 C C . ASN A 1 107 ? 4.020 -6.832 -7.395 1.00 94.88 107 ASN A C 1
ATOM 792 O O . ASN A 1 107 ? 3.289 -7.819 -7.441 1.00 94.88 107 ASN A O 1
ATOM 796 N N . ARG A 1 108 ? 5.354 -6.928 -7.503 1.00 94.19 108 ARG A N 1
ATOM 797 C CA . ARG A 1 108 ? 6.053 -8.224 -7.549 1.00 94.19 108 ARG A CA 1
ATOM 798 C C . ARG A 1 108 ? 5.898 -8.979 -6.233 1.00 94.19 108 ARG A C 1
ATOM 800 O O . ARG A 1 108 ? 5.550 -10.152 -6.270 1.00 94.19 108 ARG A O 1
ATOM 807 N N . GLU A 1 109 ? 6.098 -8.300 -5.108 1.00 95.88 109 GLU A N 1
ATOM 808 C CA . GLU A 1 109 ? 5.953 -8.875 -3.765 1.00 95.88 109 GLU A CA 1
ATOM 809 C C . GLU A 1 109 ? 4.522 -9.369 -3.496 1.00 95.88 109 GLU A C 1
ATOM 811 O O . GLU A 1 109 ? 4.327 -10.471 -2.982 1.00 95.88 109 GLU A O 1
ATOM 816 N N . VAL A 1 110 ? 3.510 -8.590 -3.898 1.00 96.12 110 VAL A N 1
ATOM 817 C CA . VAL A 1 110 ? 2.093 -8.979 -3.806 1.00 96.12 110 VAL A CA 1
ATOM 818 C C . VAL A 1 110 ? 1.799 -10.185 -4.695 1.00 96.12 110 VAL A C 1
ATOM 820 O O . VAL A 1 110 ? 1.155 -11.133 -4.249 1.00 96.12 110 VAL A O 1
ATOM 823 N N . HIS A 1 111 ? 2.271 -10.174 -5.945 1.00 95.31 111 HIS A N 1
ATOM 824 C CA . HIS A 1 111 ? 2.068 -11.292 -6.864 1.00 95.31 111 HIS A CA 1
ATOM 825 C C . HIS A 1 111 ? 2.709 -12.579 -6.333 1.00 95.31 111 HIS A C 1
ATOM 827 O O . HIS A 1 111 ? 2.061 -13.622 -6.345 1.00 95.31 111 HIS A O 1
ATOM 833 N N . ALA A 1 112 ? 3.953 -12.512 -5.849 1.00 94.88 112 ALA A N 1
ATOM 834 C CA . ALA A 1 112 ? 4.665 -13.657 -5.284 1.00 94.88 112 ALA A CA 1
ATOM 835 C C . ALA A 1 112 ? 3.880 -14.291 -4.124 1.00 94.88 112 ALA A C 1
ATOM 837 O O . ALA A 1 112 ? 3.552 -15.474 -4.184 1.00 94.88 112 ALA A O 1
ATOM 838 N N . ARG A 1 113 ? 3.453 -13.486 -3.144 1.00 94.62 113 ARG A N 1
ATOM 839 C CA . ARG A 1 113 ? 2.660 -13.957 -1.996 1.00 94.62 113 ARG A CA 1
ATOM 840 C C . ARG A 1 113 ? 1.322 -14.570 -2.401 1.00 94.62 113 ARG A C 1
ATOM 842 O O . ARG A 1 113 ? 0.924 -15.603 -1.871 1.00 94.62 113 ARG A O 1
ATOM 849 N N . LEU A 1 114 ? 0.605 -13.958 -3.346 1.00 94.06 114 LEU A N 1
ATOM 850 C CA . LEU A 1 114 ? -0.675 -14.503 -3.812 1.00 94.06 114 LEU A CA 1
ATOM 851 C C . LEU A 1 114 ? -0.510 -15.797 -4.619 1.00 94.06 114 LEU A C 1
ATOM 853 O O . LEU A 1 114 ? -1.398 -16.652 -4.577 1.00 94.06 114 LEU A O 1
ATOM 857 N N . GLN A 1 115 ? 0.614 -15.952 -5.321 1.00 95.00 115 GLN A N 1
ATOM 858 C CA . GLN A 1 115 ? 0.983 -17.205 -5.973 1.00 95.00 115 GLN A CA 1
ATOM 859 C C . GLN A 1 115 ? 1.290 -18.294 -4.933 1.00 95.00 115 GLN A C 1
ATOM 861 O O . GLN A 1 115 ? 0.770 -19.399 -5.046 1.00 95.00 115 GLN A O 1
ATOM 866 N N . GLU A 1 116 ? 2.073 -17.982 -3.894 1.00 92.94 116 GLU A N 1
ATOM 867 C CA . GLU A 1 116 ? 2.409 -18.905 -2.795 1.00 92.94 116 GLU A CA 1
ATOM 868 C C . GLU A 1 116 ? 1.172 -19.363 -2.012 1.00 92.94 116 GLU A C 1
ATOM 870 O O . GLU A 1 116 ? 1.054 -20.528 -1.633 1.00 92.94 116 GLU A O 1
ATOM 875 N N . GLN A 1 117 ? 0.200 -18.471 -1.823 1.00 91.00 117 GLN A N 1
ATOM 876 C CA . GLN A 1 117 ? -1.090 -18.797 -1.210 1.00 91.00 117 GLN A CA 1
ATOM 877 C C . GLN A 1 117 ? -2.043 -19.549 -2.148 1.00 91.00 117 GLN A C 1
ATOM 879 O O . GLN A 1 117 ? -3.160 -19.864 -1.744 1.00 91.00 117 GLN A O 1
ATOM 884 N N . HIS A 1 118 ? -1.628 -19.837 -3.388 1.00 91.31 118 HIS A N 1
ATOM 885 C CA . HIS A 1 118 ? -2.437 -20.510 -4.408 1.00 91.31 118 HIS A CA 1
ATOM 886 C C . HIS A 1 118 ? -3.766 -19.787 -4.701 1.00 91.31 118 HIS A C 1
ATOM 888 O O . HIS A 1 118 ? -4.752 -20.399 -5.109 1.00 91.31 118 HIS A O 1
ATOM 894 N N . VAL A 1 119 ? -3.801 -18.467 -4.480 1.00 90.25 119 VAL A N 1
ATOM 895 C CA . VAL A 1 119 ? -4.948 -17.607 -4.811 1.00 90.25 119 VAL A CA 1
ATOM 896 C C . VAL A 1 119 ? -4.953 -17.288 -6.307 1.00 90.25 119 VAL A C 1
ATOM 898 O O . VAL A 1 119 ? -6.015 -17.085 -6.896 1.00 90.25 119 VAL A O 1
ATOM 901 N N . LEU A 1 120 ? -3.767 -17.229 -6.918 1.00 90.69 120 LEU A N 1
ATOM 902 C CA . LEU A 1 120 ? -3.584 -17.052 -8.357 1.00 90.69 120 LEU A CA 1
ATOM 903 C C . LEU A 1 120 ? -3.460 -18.408 -9.060 1.00 90.69 120 LEU A C 1
ATOM 905 O O . LEU A 1 120 ? -2.992 -19.384 -8.477 1.00 90.69 120 LEU A O 1
ATOM 909 N N . GLY A 1 121 ? -3.875 -18.445 -10.326 1.00 90.94 121 GLY A N 1
ATOM 910 C CA . GLY A 1 121 ? -3.661 -19.588 -11.212 1.00 90.94 121 GLY A CA 1
ATOM 911 C C . GLY A 1 121 ? -2.288 -19.550 -11.886 1.00 90.94 121 GLY A C 1
ATOM 912 O O . GLY A 1 121 ? -1.300 -19.082 -11.316 1.00 90.94 121 GLY A O 1
ATOM 913 N N . ASP A 1 122 ? -2.238 -20.026 -13.127 1.00 91.81 122 ASP A N 1
ATOM 914 C CA . ASP A 1 122 ? -1.008 -20.034 -13.915 1.00 91.81 122 ASP A CA 1
ATOM 915 C C . ASP A 1 122 ? -0.540 -18.616 -14.265 1.00 91.81 122 ASP A C 1
ATOM 917 O O . ASP A 1 122 ? -1.322 -17.734 -14.632 1.00 91.81 122 ASP A O 1
ATOM 921 N N . SER A 1 123 ? 0.772 -18.415 -14.187 1.00 90.44 123 SER A N 1
ATOM 922 C CA . SER A 1 123 ? 1.422 -17.157 -14.543 1.00 90.44 123 SER A CA 1
ATOM 923 C C . SER A 1 123 ? 1.857 -17.148 -16.008 1.00 90.44 123 SER A C 1
ATOM 925 O O . SER A 1 123 ? 2.368 -18.139 -16.528 1.00 90.44 123 SER A O 1
ATOM 927 N N . VAL A 1 124 ? 1.731 -15.993 -16.665 1.00 93.44 124 VAL A N 1
ATOM 928 C CA . VAL A 1 124 ? 2.245 -15.758 -18.021 1.00 93.44 124 VAL A CA 1
ATOM 929 C C . VAL A 1 124 ? 3.085 -14.486 -18.055 1.00 93.44 124 VAL A C 1
ATOM 931 O O . VAL A 1 124 ? 2.772 -13.490 -17.402 1.00 93.44 124 VAL A O 1
ATOM 934 N N . THR A 1 125 ? 4.164 -14.495 -18.834 1.00 93.75 12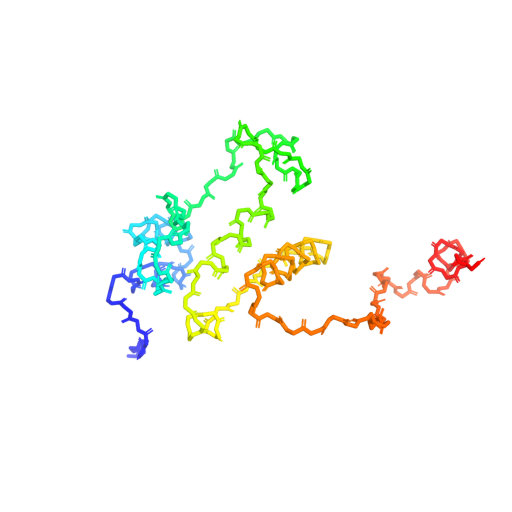5 THR A N 1
ATOM 935 C CA . THR A 1 125 ? 4.979 -13.298 -19.057 1.00 93.75 125 THR A CA 1
ATOM 936 C C . THR A 1 125 ? 4.345 -12.425 -20.135 1.00 93.75 125 THR A C 1
ATOM 938 O O . THR A 1 125 ? 4.185 -12.855 -21.276 1.00 93.75 125 THR A O 1
ATOM 941 N N . VAL A 1 126 ? 4.016 -1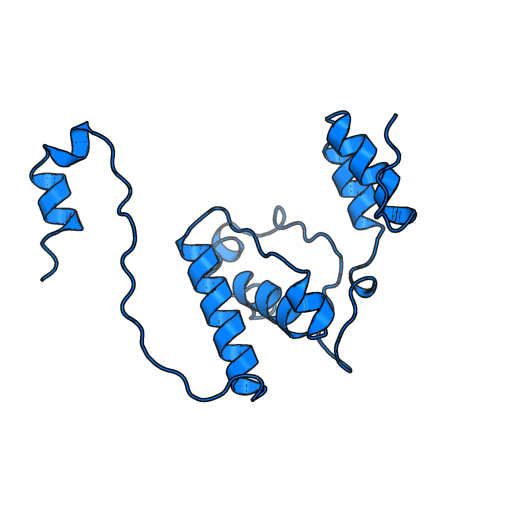1.179 -19.784 1.00 92.44 126 VAL A N 1
ATOM 942 C CA . VAL A 1 126 ? 3.418 -10.199 -20.703 1.00 92.44 126 VAL A CA 1
ATOM 943 C C . VAL A 1 126 ? 4.408 -9.059 -20.963 1.00 92.44 126 VAL A C 1
ATOM 945 O O . VAL A 1 126 ? 4.820 -8.398 -20.005 1.00 92.44 126 VAL A O 1
ATOM 948 N N . PRO A 1 127 ? 4.788 -8.776 -22.224 1.00 92.12 127 PRO A N 1
ATOM 949 C CA . PRO A 1 127 ? 5.610 -7.614 -22.536 1.00 92.12 127 PRO A CA 1
ATOM 950 C C . PRO A 1 127 ? 4.802 -6.333 -22.306 1.00 92.12 127 PRO A C 1
ATOM 952 O O . PRO A 1 127 ? 3.700 -6.173 -22.831 1.00 92.12 127 PRO A O 1
ATOM 955 N N . GLN A 1 128 ? 5.355 -5.405 -21.526 1.00 86.38 128 GLN A N 1
ATOM 956 C CA . GLN A 1 128 ? 4.736 -4.109 -21.258 1.00 86.38 128 GLN A CA 1
ATOM 957 C C . GLN A 1 128 ? 5.657 -2.974 -21.687 1.00 86.38 128 GLN A C 1
ATOM 959 O O . GLN A 1 128 ? 6.840 -2.950 -21.348 1.00 86.38 128 GLN A O 1
ATOM 964 N N . LEU A 1 129 ? 5.091 -2.003 -22.400 1.00 89.38 129 LEU A N 1
ATOM 965 C CA . LEU A 1 129 ? 5.777 -0.759 -22.716 1.00 89.38 129 LEU A CA 1
ATOM 966 C C . LEU A 1 129 ? 5.666 0.191 -21.531 1.00 89.38 129 LEU A C 1
ATOM 968 O O . LEU A 1 129 ? 4.590 0.374 -20.961 1.00 89.38 129 LEU A O 1
ATOM 972 N N . VAL A 1 130 ? 6.778 0.832 -21.186 1.00 83.38 130 VAL A N 1
ATOM 973 C CA . VAL A 1 130 ? 6.784 1.884 -20.175 1.00 83.38 130 VAL A CA 1
ATOM 974 C C . VAL A 1 130 ? 7.318 3.163 -20.782 1.00 83.38 130 VAL A C 1
ATOM 976 O O . VAL A 1 130 ? 8.311 3.160 -21.506 1.00 83.38 130 VAL A O 1
ATOM 979 N N . ARG A 1 131 ? 6.651 4.273 -20.461 1.00 83.81 131 ARG A N 1
ATOM 980 C CA . ARG A 1 131 ? 7.123 5.596 -20.838 1.00 83.81 131 ARG A CA 1
ATOM 981 C C . ARG A 1 131 ? 8.497 5.850 -20.215 1.00 83.81 131 ARG A C 1
ATOM 983 O O . ARG A 1 131 ? 8.650 5.795 -18.996 1.00 83.81 131 ARG A O 1
ATOM 990 N N . VAL A 1 132 ? 9.461 6.205 -21.055 1.00 84.06 132 VAL A N 1
ATOM 991 C CA . VAL A 1 132 ? 10.729 6.786 -20.610 1.00 84.06 132 VAL A CA 1
ATOM 992 C C . VAL A 1 132 ? 10.479 8.251 -20.251 1.00 84.06 132 VAL A C 1
ATOM 994 O O . VAL A 1 132 ? 9.851 8.979 -21.023 1.00 84.06 132 VAL A O 1
ATOM 997 N N . SER A 1 133 ? 10.922 8.672 -19.064 1.00 83.44 133 SER A N 1
ATOM 998 C CA . SER A 1 133 ? 10.832 10.077 -18.658 1.00 83.44 133 SER A CA 1
ATOM 999 C C . SER A 1 133 ? 11.671 10.934 -19.603 1.00 83.44 133 SER A C 1
ATOM 1001 O O . SER A 1 133 ? 12.835 10.623 -19.848 1.00 83.44 133 SER A O 1
ATOM 1003 N N . ASN A 1 134 ? 11.061 11.970 -20.169 1.00 87.62 134 ASN A N 1
ATOM 1004 C CA . ASN A 1 134 ? 11.681 12.845 -21.151 1.00 87.62 134 ASN A CA 1
ATOM 1005 C C . ASN A 1 134 ? 11.052 14.239 -21.131 1.00 87.62 134 ASN A C 1
ATOM 1007 O O . ASN A 1 134 ? 9.883 14.418 -20.783 1.00 87.62 134 ASN A O 1
ATOM 1011 N N . SER A 1 135 ? 11.837 15.214 -21.563 1.00 87.75 135 SER A N 1
ATOM 1012 C CA . SER A 1 135 ? 11.398 16.540 -21.976 1.00 87.75 135 SER A CA 1
ATOM 1013 C C . SER A 1 135 ? 11.419 16.658 -23.504 1.00 87.75 135 SER A C 1
ATOM 1015 O O . SER A 1 135 ? 11.963 15.808 -24.211 1.00 87.75 135 SER A O 1
ATOM 1017 N N . THR A 1 136 ? 10.859 17.742 -24.042 1.00 87.06 136 THR A N 1
ATOM 1018 C CA . THR A 1 136 ? 10.922 18.027 -25.485 1.00 87.06 136 THR A CA 1
ATOM 1019 C C . THR A 1 136 ? 12.363 18.183 -25.982 1.00 87.06 136 THR A C 1
ATOM 1021 O O . THR A 1 136 ? 12.672 17.764 -27.094 1.00 87.06 136 THR A O 1
ATOM 1024 N N . ALA A 1 137 ? 13.255 18.746 -25.160 1.00 86.88 137 ALA A N 1
ATOM 1025 C CA . ALA A 1 137 ? 14.665 18.920 -25.509 1.00 86.88 137 ALA A CA 1
ATOM 1026 C C . ALA A 1 137 ? 15.407 17.576 -25.617 1.00 86.88 137 ALA A C 1
ATOM 1028 O O . ALA A 1 137 ? 16.268 17.413 -26.482 1.00 86.88 137 ALA A O 1
ATOM 1029 N N . ASP A 1 138 ? 15.035 16.596 -24.790 1.00 88.94 138 ASP A N 1
ATOM 1030 C CA . ASP A 1 138 ? 15.674 15.276 -24.766 1.00 88.94 138 ASP A CA 1
ATOM 1031 C C . ASP A 1 138 ? 15.472 14.504 -26.073 1.00 88.94 138 ASP A C 1
ATOM 1033 O O . ASP A 1 138 ? 16.373 13.808 -26.532 1.00 88.94 138 ASP A O 1
ATOM 1037 N N . LEU A 1 139 ? 14.319 14.667 -26.725 1.00 83.50 139 LEU A N 1
ATOM 1038 C CA . LEU A 1 139 ? 13.971 13.930 -27.944 1.00 83.50 139 LEU A CA 1
ATOM 1039 C C . LEU A 1 139 ? 14.833 14.304 -29.160 1.00 83.50 139 LEU A C 1
ATOM 1041 O O . LEU A 1 139 ? 14.968 13.500 -30.079 1.00 83.50 139 LEU A O 1
ATOM 1045 N N . GLY A 1 140 ? 15.426 15.501 -29.168 1.00 85.19 140 GLY A N 1
ATOM 1046 C CA . GLY A 1 140 ? 16.393 15.919 -30.190 1.00 85.19 140 GLY A CA 1
ATOM 1047 C C . GLY A 1 140 ? 17.841 15.541 -29.863 1.00 85.19 140 GLY A C 1
ATOM 1048 O O . GLY A 1 140 ? 18.725 15.713 -30.701 1.00 85.19 140 GLY A O 1
ATOM 1049 N N . SER A 1 141 ? 18.109 15.049 -28.649 1.00 86.94 141 SER A N 1
ATOM 1050 C CA . SER A 1 141 ? 19.458 14.745 -28.179 1.00 86.94 141 SER A CA 1
ATOM 1051 C C . SER A 1 141 ? 19.871 13.327 -28.555 1.00 86.94 141 SER A C 1
ATOM 1053 O O . SER A 1 141 ? 19.306 12.339 -28.083 1.00 86.94 141 SER A O 1
ATOM 1055 N N . MET A 1 142 ? 20.937 13.212 -29.348 1.00 84.38 142 MET A N 1
ATOM 1056 C CA . MET A 1 142 ? 21.510 11.914 -29.704 1.00 84.38 142 MET A CA 1
ATOM 1057 C C . MET A 1 142 ? 21.982 11.146 -28.461 1.00 84.38 142 MET A C 1
ATOM 1059 O O . MET A 1 142 ? 21.767 9.943 -28.369 1.00 84.38 142 MET A O 1
ATOM 1063 N N . THR A 1 143 ? 22.520 11.836 -27.452 1.00 85.94 143 THR A N 1
ATOM 1064 C CA . THR A 1 143 ? 22.941 11.226 -26.182 1.00 85.94 143 THR A CA 1
ATOM 1065 C C . THR A 1 143 ? 21.770 10.598 -25.422 1.00 85.94 143 THR A C 1
ATOM 1067 O O . THR A 1 143 ? 21.909 9.509 -24.866 1.00 85.94 143 THR A O 1
ATOM 1070 N N . PHE A 1 144 ? 20.605 11.256 -25.409 1.00 84.75 144 PHE A N 1
ATOM 1071 C CA . PHE A 1 144 ? 19.399 10.715 -24.777 1.00 84.75 144 PHE A CA 1
ATOM 1072 C C . PHE A 1 144 ? 18.891 9.477 -25.526 1.00 84.75 144 PHE A C 1
ATOM 1074 O O . PHE A 1 144 ? 18.659 8.437 -24.907 1.00 84.75 144 PHE A O 1
ATOM 1081 N N . CYS A 1 145 ? 18.796 9.560 -26.857 1.00 78.75 145 CYS A N 1
ATOM 1082 C CA . CYS A 1 145 ? 18.396 8.435 -27.700 1.00 78.75 145 CYS A CA 1
ATOM 1083 C C . CYS A 1 145 ? 19.334 7.234 -27.533 1.00 78.75 145 CYS A C 1
ATOM 1085 O O . CYS A 1 145 ? 18.864 6.113 -27.378 1.00 78.75 145 CYS A O 1
ATOM 1087 N N . TRP A 1 146 ? 20.649 7.445 -27.483 1.00 83.25 146 TRP A N 1
ATOM 1088 C CA . TRP A 1 146 ? 21.604 6.356 -27.272 1.00 83.25 146 TRP A CA 1
ATOM 1089 C C . TRP A 1 146 ? 21.456 5.700 -25.903 1.00 83.25 146 TRP A C 1
ATOM 1091 O O . TRP A 1 146 ? 21.468 4.477 -25.807 1.00 83.25 146 TRP A O 1
ATOM 1101 N N . ARG A 1 147 ? 21.239 6.493 -24.852 1.00 82.12 147 ARG A N 1
ATOM 1102 C CA . ARG A 1 147 ? 21.081 5.965 -23.494 1.00 82.12 147 ARG A CA 1
ATOM 1103 C C . ARG A 1 147 ? 19.777 5.189 -23.280 1.00 82.12 147 ARG A C 1
ATOM 1105 O O . ARG A 1 147 ? 19.729 4.338 -22.400 1.00 82.12 147 ARG A O 1
ATOM 1112 N N . HIS A 1 148 ? 18.722 5.481 -24.039 1.00 76.75 148 HIS A N 1
ATOM 1113 C CA . HIS A 1 148 ? 17.392 4.919 -23.773 1.00 76.75 148 HIS A CA 1
ATOM 1114 C C . HIS A 1 148 ? 16.775 4.096 -24.910 1.00 76.75 148 HIS A C 1
ATOM 1116 O O . HIS A 1 148 ? 15.809 3.383 -24.651 1.00 76.75 148 HIS A O 1
ATOM 1122 N N . LEU A 1 149 ? 17.300 4.160 -26.138 1.00 68.00 149 LEU A N 1
ATOM 1123 C CA . LEU A 1 149 ? 16.737 3.467 -27.308 1.00 68.00 149 LEU A CA 1
ATOM 1124 C C . LEU A 1 149 ? 17.694 2.453 -27.955 1.00 68.00 149 LEU A C 1
ATOM 1126 O O . LEU A 1 149 ? 17.234 1.649 -28.757 1.00 68.00 149 LEU A O 1
ATOM 1130 N N . LEU A 1 150 ? 18.992 2.465 -27.623 1.00 58.34 150 LEU A N 1
ATOM 1131 C CA . LEU A 1 150 ? 20.007 1.607 -28.262 1.00 58.34 150 LEU A CA 1
ATOM 1132 C C . LEU A 1 150 ? 20.493 0.427 -27.400 1.00 58.34 150 LEU A C 1
ATOM 1134 O O . LEU A 1 150 ? 21.500 -0.191 -27.722 1.00 58.34 150 LEU A O 1
ATOM 1138 N N . HIS A 1 151 ? 19.764 0.059 -26.345 1.00 52.62 151 HIS A N 1
ATOM 1139 C CA . HIS A 1 151 ? 19.976 -1.216 -25.647 1.00 52.62 151 HIS A CA 1
ATOM 1140 C C . HIS A 1 151 ? 19.272 -2.374 -26.381 1.00 52.62 151 HIS A C 1
ATOM 1142 O O . HIS A 1 151 ? 18.346 -2.980 -25.841 1.00 52.62 151 HIS A O 1
ATOM 1148 N N . VAL A 1 152 ? 19.703 -2.640 -27.619 1.00 42.09 152 VAL A N 1
ATOM 1149 C CA . VAL A 1 152 ? 19.457 -3.899 -28.346 1.00 42.09 152 VAL A CA 1
ATOM 1150 C C . VAL A 1 152 ? 20.780 -4.631 -28.482 1.00 42.09 152 VAL A C 1
ATOM 1152 O O . VAL A 1 152 ? 21.761 -3.970 -28.888 1.00 42.09 152 VAL A O 1
#

Foldseek 3Di:
DDDPPDDPPQLVVLVVCVVVVNNVVNVVSQFVDAQVVAAFDDPQDGDPTPDDDCVPPDPQLVPQPHQDVVRHGPLLVLLSSLLRGDPVSNVVDDDDDDDPVSVVSSVVNNVVVCVVVVVDDDDDDDDDDDDDDDDPVLVPDPVSCCVPPVPD

Radius of gyration: 20.05 Å; chains: 1; bounding box: 46×43×47 Å